Protein AF-A0A929YF78-F1 (afdb_monomer)

Mean predicted aligned error: 10.41 Å

Radius of gyration: 19.27 Å; Cα contacts (8 Å, |Δi|>4): 52; chains: 1; bounding box: 47×19×49 Å

Structure (mmCIF, N/CA/C/O backbone):
data_AF-A0A929YF78-F1
#
_entry.id   AF-A0A929YF78-F1
#
loop_
_atom_site.group_PDB
_atom_site.id
_atom_site.type_symbol
_atom_site.label_atom_id
_atom_site.label_alt_id
_atom_site.label_comp_id
_atom_site.label_asym_id
_atom_site.label_entity_id
_atom_site.label_seq_id
_atom_site.pdbx_PDB_ins_code
_atom_site.Cartn_x
_atom_site.Cartn_y
_atom_site.Cartn_z
_atom_site.occupancy
_atom_site.B_iso_or_equiv
_atom_site.auth_seq_id
_atom_site.auth_comp_id
_atom_site.auth_asym_id
_atom_site.auth_atom_id
_atom_site.pdbx_PDB_model_num
ATOM 1 N N . PHE A 1 1 ? 34.218 0.891 -6.776 1.00 44.75 1 PHE A N 1
ATOM 2 C CA . PHE A 1 1 ? 35.161 0.044 -7.540 1.00 44.75 1 PHE A CA 1
ATOM 3 C C . PHE A 1 1 ? 34.658 -1.400 -7.768 1.00 44.75 1 PHE A C 1
ATOM 5 O O . PHE A 1 1 ? 35.478 -2.298 -7.852 1.00 44.75 1 PHE A O 1
ATOM 12 N N . GLY A 1 2 ? 33.345 -1.662 -7.918 1.00 50.91 2 GLY A N 1
ATOM 13 C CA . GLY A 1 2 ? 32.817 -3.047 -7.958 1.00 50.91 2 GLY A CA 1
ATOM 14 C C . GLY A 1 2 ? 32.131 -3.510 -9.253 1.00 50.91 2 GLY A C 1
ATOM 15 O O . GLY A 1 2 ? 31.913 -4.700 -9.420 1.00 50.91 2 GLY A O 1
AT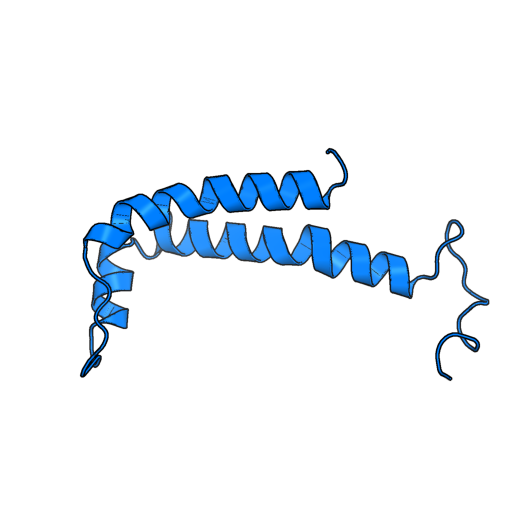OM 16 N N . LEU A 1 3 ? 31.799 -2.609 -10.186 1.00 52.97 3 LEU A N 1
ATOM 17 C CA . LEU A 1 3 ? 30.943 -2.942 -11.342 1.00 52.97 3 LEU A CA 1
ATOM 18 C C . LEU A 1 3 ? 31.708 -3.380 -12.604 1.00 52.97 3 LEU A C 1
ATOM 20 O O . LEU A 1 3 ? 31.096 -3.764 -13.594 1.00 52.97 3 LEU A O 1
ATOM 24 N N . ASN A 1 4 ? 33.045 -3.335 -12.591 1.00 54.69 4 ASN A N 1
ATOM 25 C CA . ASN A 1 4 ? 3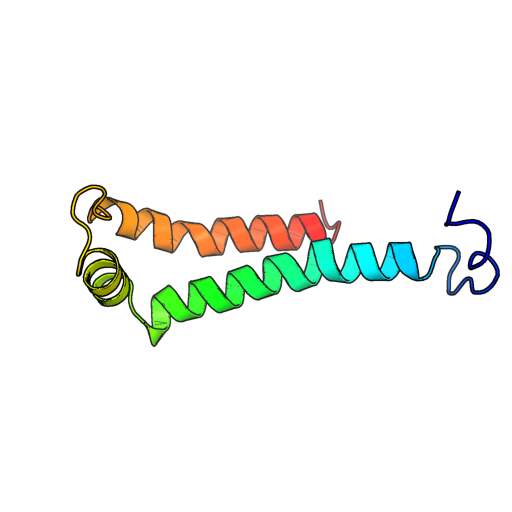3.851 -3.558 -13.798 1.00 54.69 4 ASN A CA 1
ATOM 26 C C . ASN A 1 4 ? 34.241 -5.032 -14.036 1.00 54.69 4 ASN A C 1
ATOM 28 O O . ASN A 1 4 ? 34.733 -5.361 -15.107 1.00 54.69 4 ASN A O 1
ATOM 32 N N . ILE A 1 5 ? 34.012 -5.930 -13.067 1.00 55.03 5 ILE A N 1
ATOM 33 C CA . ILE A 1 5 ? 34.460 -7.338 -13.137 1.00 55.03 5 ILE A CA 1
ATOM 34 C C . ILE A 1 5 ? 33.362 -8.264 -13.698 1.00 55.03 5 ILE A C 1
ATOM 36 O O . ILE A 1 5 ? 33.662 -9.306 -14.269 1.00 55.03 5 ILE A O 1
ATOM 40 N N . MET A 1 6 ? 32.086 -7.866 -13.612 1.00 52.22 6 MET A N 1
ATOM 41 C CA . MET A 1 6 ? 30.946 -8.644 -14.129 1.00 52.22 6 MET A CA 1
ATOM 42 C C . MET A 1 6 ? 30.350 -8.079 -15.433 1.00 52.22 6 MET A C 1
ATOM 44 O O . MET A 1 6 ? 29.338 -8.586 -15.910 1.00 52.22 6 MET A O 1
ATOM 48 N N . SER A 1 7 ? 30.981 -7.072 -16.055 1.00 50.72 7 SER A N 1
ATOM 49 C CA . SER A 1 7 ? 30.468 -6.423 -17.281 1.00 50.72 7 SER A CA 1
ATOM 50 C C . SER A 1 7 ? 30.557 -7.290 -18.553 1.00 50.72 7 SER A C 1
ATOM 52 O O . SER A 1 7 ? 30.088 -6.883 -19.619 1.00 50.72 7 SER A O 1
ATOM 54 N N . GLY A 1 8 ? 31.142 -8.491 -18.451 1.00 49.78 8 GLY A N 1
ATOM 55 C CA . GLY A 1 8 ? 31.300 -9.442 -19.555 1.00 49.78 8 GLY A CA 1
ATOM 56 C C . GLY A 1 8 ? 30.065 -10.299 -19.856 1.00 49.78 8 GLY A C 1
ATOM 57 O O . GLY A 1 8 ? 29.951 -10.814 -20.964 1.00 49.78 8 GLY A O 1
ATOM 58 N N . VAL A 1 9 ? 29.111 -10.426 -18.926 1.00 52.81 9 VAL A N 1
ATOM 59 C CA . VAL A 1 9 ? 27.858 -11.172 -19.155 1.00 52.81 9 VAL A CA 1
ATOM 60 C C . VAL A 1 9 ? 26.733 -10.175 -19.423 1.00 52.81 9 VAL A C 1
ATOM 62 O O . VAL A 1 9 ? 25.910 -9.865 -18.564 1.00 52.81 9 VAL A O 1
ATOM 65 N N . LYS A 1 10 ? 26.734 -9.620 -20.637 1.00 50.25 10 LYS A N 1
ATOM 66 C CA . LYS A 1 10 ? 25.654 -8.769 -21.150 1.00 50.25 10 LYS A CA 1
ATOM 67 C C . LYS A 1 10 ? 24.588 -9.647 -21.793 1.00 50.25 10 LYS A C 1
ATOM 69 O O . LYS A 1 10 ? 24.789 -10.158 -22.890 1.00 50.25 10 LYS A O 1
ATOM 74 N N . VAL A 1 11 ? 23.430 -9.764 -21.155 1.00 50.44 11 VAL A N 1
ATOM 75 C CA . VAL A 1 11 ? 22.204 -10.197 -21.833 1.00 50.44 11 VAL A CA 1
ATOM 76 C C . VAL A 1 11 ? 21.470 -8.921 -22.247 1.00 50.44 11 VAL A C 1
ATOM 78 O O . VAL A 1 11 ? 21.148 -8.095 -21.401 1.00 50.44 11 VAL A O 1
ATOM 81 N N . LEU A 1 12 ? 21.258 -8.722 -23.553 1.00 51.00 12 LEU A N 1
ATOM 82 C CA . LEU A 1 12 ? 20.476 -7.602 -24.111 1.00 51.00 12 LEU A CA 1
ATOM 83 C C . LEU A 1 12 ? 21.001 -6.177 -23.806 1.00 51.00 12 LEU A C 1
ATOM 85 O O . LEU A 1 12 ? 20.231 -5.223 -23.756 1.00 51.00 12 LEU A O 1
ATOM 89 N N . GLY A 1 13 ? 22.316 -5.995 -23.641 1.00 57.50 13 GLY A N 1
ATOM 90 C CA . GLY A 1 13 ? 22.932 -4.657 -23.623 1.00 57.50 13 GLY A CA 1
ATOM 91 C C . GLY A 1 13 ? 22.801 -3.853 -22.320 1.00 57.50 13 GLY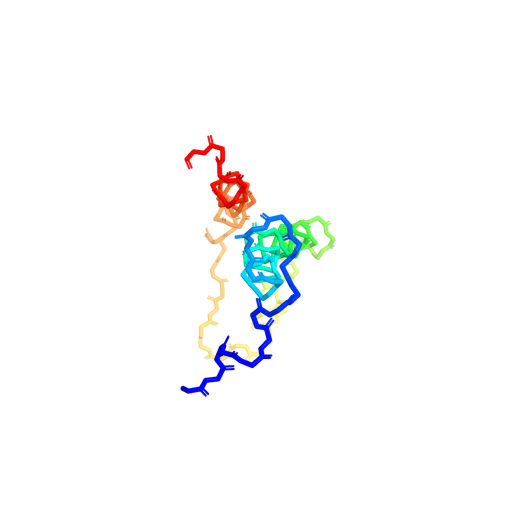 A C 1
ATOM 92 O O . GLY A 1 13 ? 23.260 -2.713 -22.288 1.00 57.50 13 GLY A O 1
ATOM 93 N N . LYS A 1 14 ? 22.258 -4.438 -21.243 1.00 55.22 14 LYS A N 1
ATOM 94 C CA . LYS A 1 14 ? 22.289 -3.899 -19.865 1.00 55.22 14 LYS A CA 1
ATOM 95 C C . LYS A 1 14 ? 23.026 -4.872 -18.937 1.00 55.22 14 LYS A C 1
ATOM 97 O O . LYS A 1 14 ? 23.098 -6.064 -19.248 1.00 55.22 14 LYS A O 1
ATOM 102 N N . ASN A 1 15 ? 23.602 -4.399 -17.826 1.00 69.69 15 ASN A N 1
ATOM 103 C CA . ASN A 1 15 ? 24.148 -5.332 -16.836 1.00 69.69 15 ASN A CA 1
ATOM 104 C C . ASN A 1 15 ? 22.992 -6.166 -16.267 1.00 69.69 15 ASN A C 1
ATOM 106 O O . ASN A 1 15 ? 21.919 -5.629 -15.996 1.00 69.69 15 ASN A O 1
ATOM 110 N N . LEU A 1 16 ? 23.209 -7.467 -16.047 1.00 73.19 16 LEU A N 1
ATOM 111 C CA . LEU A 1 16 ? 22.235 -8.341 -15.372 1.00 73.19 16 LEU A CA 1
ATOM 112 C C . LEU A 1 16 ? 21.750 -7.732 -14.043 1.00 73.19 16 LEU A C 1
ATOM 114 O O . LEU A 1 16 ? 20.584 -7.864 -13.684 1.00 73.19 16 LEU A O 1
ATOM 118 N N . PHE A 1 17 ? 22.649 -7.024 -13.360 1.00 78.25 17 PHE A N 1
ATOM 119 C CA . PHE A 1 17 ? 22.367 -6.277 -12.142 1.00 78.25 17 PHE A CA 1
ATOM 120 C C . PHE A 1 17 ? 21.314 -5.175 -12.354 1.00 78.25 17 PHE A C 1
ATOM 122 O O . PHE A 1 17 ? 20.334 -5.138 -11.624 1.00 78.25 17 PHE A O 1
ATOM 129 N N . ASP A 1 18 ? 21.428 -4.370 -13.416 1.00 78.75 18 ASP A N 1
ATOM 130 C CA . ASP A 1 18 ? 20.460 -3.304 -13.723 1.00 78.75 18 ASP A CA 1
ATOM 131 C C . ASP A 1 18 ? 19.067 -3.872 -14.057 1.00 78.75 18 ASP A C 1
ATOM 133 O O . ASP A 1 18 ? 18.039 -3.264 -13.757 1.00 78.75 18 ASP A O 1
ATOM 137 N N . PHE A 1 19 ? 19.013 -5.051 -14.688 1.00 78.12 19 PHE A N 1
ATOM 138 C CA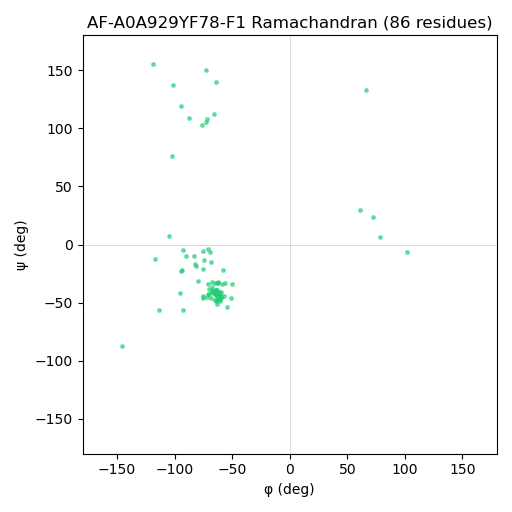 . PHE A 1 19 ? 17.750 -5.749 -14.945 1.00 78.12 19 PHE A CA 1
ATOM 139 C C . PHE A 1 19 ? 17.127 -6.298 -13.655 1.00 78.12 19 PHE A C 1
ATOM 141 O O . PHE A 1 19 ? 15.918 -6.172 -13.458 1.00 78.12 19 PHE A O 1
ATOM 148 N N . ALA A 1 20 ? 17.938 -6.881 -12.770 1.00 82.56 20 ALA A N 1
ATOM 149 C CA . ALA A 1 20 ? 17.482 -7.362 -11.470 1.00 82.56 20 ALA A CA 1
ATOM 150 C C . ALA A 1 20 ? 16.992 -6.211 -10.571 1.00 82.56 20 ALA A C 1
ATOM 152 O O . ALA A 1 20 ? 15.954 -6.345 -9.917 1.00 82.56 20 ALA A O 1
ATOM 153 N N . ASP A 1 21 ? 17.671 -5.064 -10.596 1.00 84.06 21 ASP A N 1
ATOM 154 C CA . ASP A 1 21 ? 17.245 -3.848 -9.896 1.00 84.06 21 ASP A CA 1
ATOM 155 C C . ASP A 1 21 ? 15.912 -3.327 -10.450 1.00 84.06 21 ASP A C 1
ATOM 157 O O . ASP A 1 21 ? 15.003 -3.007 -9.683 1.00 84.06 21 ASP A O 1
ATOM 161 N N . TYR A 1 22 ? 15.735 -3.325 -11.776 1.00 82.38 22 TYR A N 1
ATOM 162 C CA . TYR A 1 22 ? 14.462 -2.948 -12.394 1.00 82.38 22 TYR A CA 1
ATOM 163 C C . TYR A 1 22 ? 13.320 -3.900 -12.003 1.00 82.38 22 TYR A C 1
ATOM 165 O O . TYR A 1 22 ? 12.248 -3.449 -11.597 1.00 82.38 22 TYR A O 1
ATOM 173 N N . LEU A 1 2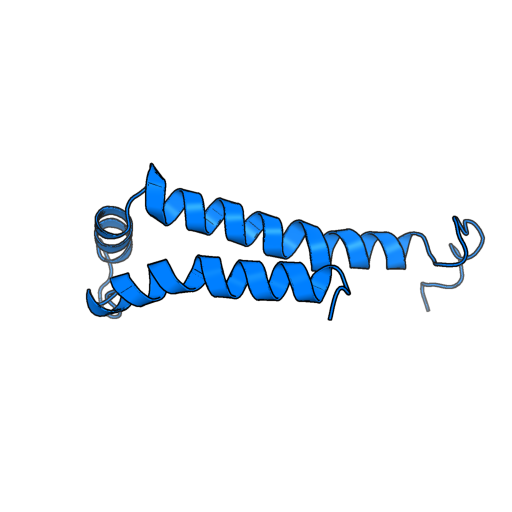3 ? 13.542 -5.213 -12.094 1.00 83.88 23 LEU A N 1
ATOM 174 C CA . LEU A 1 23 ? 12.535 -6.224 -11.769 1.00 83.88 23 LEU A CA 1
ATOM 175 C C . LEU A 1 23 ? 12.143 -6.179 -10.284 1.00 83.88 23 LEU A C 1
ATOM 177 O O . LEU A 1 23 ? 10.960 -6.256 -9.947 1.00 83.88 23 LEU A O 1
ATOM 181 N N . SER A 1 24 ? 13.118 -6.044 -9.386 1.00 84.31 24 SER A N 1
ATOM 182 C CA . SER A 1 24 ? 12.852 -6.003 -7.946 1.00 84.31 24 SER A CA 1
ATOM 183 C C . SER A 1 24 ? 12.189 -4.689 -7.517 1.00 84.31 24 SER A C 1
ATOM 185 O O . SER A 1 24 ? 11.183 -4.718 -6.804 1.00 84.31 24 SER A O 1
ATOM 187 N N . GLY A 1 25 ? 12.691 -3.547 -7.994 1.00 82.50 25 GLY A N 1
ATOM 188 C CA . GLY A 1 25 ? 12.214 -2.223 -7.600 1.00 82.50 25 GLY A CA 1
ATOM 189 C C . GLY A 1 25 ? 10.875 -1.836 -8.222 1.00 82.50 25 GLY A C 1
ATOM 190 O O . GLY A 1 25 ? 9.983 -1.376 -7.516 1.00 82.50 25 GLY A O 1
ATOM 191 N N . ASN A 1 26 ? 10.698 -2.047 -9.527 1.00 83.69 26 ASN A N 1
ATOM 192 C CA . ASN A 1 26 ? 9.508 -1.560 -10.231 1.00 83.69 26 ASN A CA 1
ATOM 193 C C . ASN A 1 26 ? 8.373 -2.580 -10.324 1.00 83.69 26 ASN A C 1
ATOM 195 O O . ASN A 1 26 ? 7.225 -2.186 -10.515 1.00 83.69 26 ASN A O 1
ATOM 199 N N . ILE A 1 27 ? 8.665 -3.879 -10.195 1.00 84.62 27 ILE A N 1
ATOM 200 C CA . ILE A 1 27 ? 7.656 -4.936 -10.353 1.00 84.62 27 ILE A CA 1
ATOM 201 C C . ILE A 1 27 ? 7.414 -5.654 -9.028 1.00 84.62 27 ILE A C 1
ATOM 203 O O . ILE A 1 27 ? 6.275 -5.675 -8.566 1.00 84.62 27 ILE A O 1
ATOM 207 N N . MET A 1 28 ? 8.443 -6.214 -8.380 1.00 87.69 28 MET A N 1
ATOM 208 C CA . MET A 1 28 ? 8.222 -6.968 -7.136 1.00 87.69 28 MET A CA 1
ATOM 209 C C . MET A 1 28 ? 7.746 -6.084 -5.983 1.00 87.69 28 MET A C 1
ATOM 211 O O . MET A 1 28 ? 6.841 -6.488 -5.253 1.00 87.69 28 MET A O 1
ATOM 215 N N . MET A 1 29 ? 8.323 -4.892 -5.814 1.00 88.88 29 MET A N 1
ATOM 216 C CA . MET A 1 29 ? 7.980 -4.013 -4.695 1.00 88.88 29 MET A CA 1
ATOM 217 C C . MET A 1 29 ? 6.511 -3.551 -4.733 1.00 88.88 29 MET A C 1
ATOM 219 O O . MET A 1 29 ? 5.812 -3.755 -3.732 1.00 88.88 29 MET A O 1
ATOM 223 N N . PRO A 1 30 ? 5.974 -3.012 -5.850 1.00 87.00 30 PRO A N 1
ATOM 224 C CA . PRO A 1 30 ? 4.575 -2.594 -5.879 1.00 87.00 30 PRO A CA 1
ATOM 225 C C . PRO A 1 30 ? 3.625 -3.795 -5.866 1.00 87.00 30 PRO A C 1
ATOM 227 O O . PRO A 1 30 ? 2.580 -3.736 -5.222 1.00 87.00 30 PRO A O 1
ATOM 230 N N . LEU A 1 31 ? 4.000 -4.912 -6.500 1.00 88.94 31 LEU A N 1
ATOM 231 C CA . LEU A 1 31 ? 3.205 -6.140 -6.479 1.00 88.94 31 LEU A CA 1
ATOM 232 C C . LEU A 1 31 ? 3.063 -6.699 -5.056 1.00 88.94 31 LEU A C 1
ATOM 234 O O . LEU A 1 31 ? 1.957 -7.039 -4.635 1.00 88.94 31 LEU A O 1
ATOM 238 N N . GLY A 1 32 ? 4.153 -6.723 -4.284 1.00 90.31 32 GLY A N 1
ATOM 239 C CA . GLY A 1 32 ? 4.124 -7.111 -2.874 1.00 90.31 32 GLY A CA 1
ATOM 240 C C . GLY A 1 32 ? 3.212 -6.204 -2.047 1.00 90.31 32 GLY A C 1
ATOM 241 O O . GLY A 1 32 ? 2.385 -6.694 -1.278 1.00 90.31 32 GLY A O 1
ATOM 242 N N . ALA A 1 33 ? 3.288 -4.88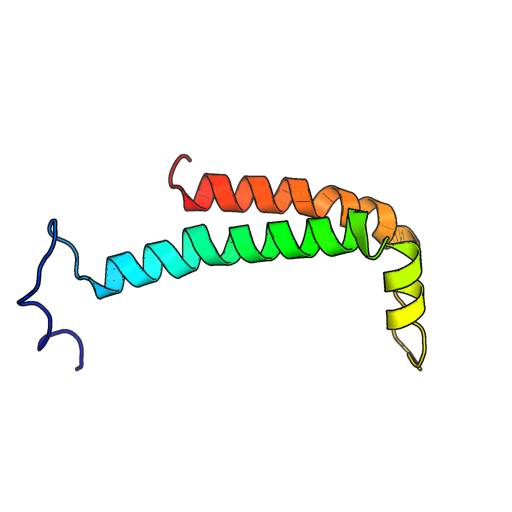8 -2.259 1.00 90.19 33 ALA A N 1
ATOM 243 C CA . ALA A 1 33 ? 2.413 -3.932 -1.586 1.00 90.19 33 ALA A CA 1
ATOM 244 C C . ALA A 1 33 ? 0.927 -4.128 -1.946 1.00 90.19 33 ALA A C 1
ATOM 246 O O . ALA A 1 33 ? 0.071 -4.044 -1.064 1.00 90.19 33 ALA A O 1
ATOM 247 N N . ILE A 1 34 ? 0.609 -4.436 -3.210 1.00 89.12 34 ILE A N 1
ATOM 248 C CA . ILE A 1 34 ? -0.766 -4.711 -3.657 1.00 89.12 34 ILE A CA 1
ATOM 249 C C . ILE A 1 34 ? -1.309 -5.975 -2.985 1.00 89.12 34 ILE A C 1
ATOM 251 O O . ILE A 1 34 ? -2.412 -5.959 -2.442 1.00 89.12 34 ILE A O 1
ATOM 255 N N . VAL A 1 35 ? -0.542 -7.066 -2.971 1.00 90.88 35 VAL A N 1
ATOM 256 C CA . VAL A 1 35 ? -0.976 -8.311 -2.317 1.00 90.88 35 VAL A CA 1
ATOM 257 C C . VAL A 1 35 ? -1.214 -8.082 -0.823 1.00 90.88 35 VAL A C 1
ATOM 259 O O . VAL A 1 35 ? -2.238 -8.516 -0.293 1.00 90.88 35 VAL A O 1
ATOM 262 N N . LEU A 1 36 ? -0.323 -7.345 -0.154 1.00 90.00 36 LEU A N 1
ATOM 263 C CA . LEU A 1 36 ? -0.474 -7.009 1.262 1.00 90.00 36 LEU A CA 1
ATOM 264 C C . LEU A 1 36 ? -1.714 -6.150 1.529 1.00 90.00 36 LEU A C 1
ATOM 266 O O . LEU A 1 36 ? -2.476 -6.463 2.444 1.00 90.00 36 LEU A O 1
ATOM 270 N N . ILE A 1 37 ? -1.962 -5.096 0.741 1.00 88.94 37 ILE A N 1
ATOM 271 C CA . ILE A 1 37 ? -3.131 -4.236 0.975 1.00 88.94 37 ILE A CA 1
ATOM 272 C C . ILE A 1 37 ? -4.437 -4.986 0.710 1.00 88.94 37 ILE A C 1
ATOM 274 O O . ILE A 1 37 ? -5.388 -4.851 1.478 1.00 88.94 37 ILE A O 1
ATOM 278 N N . LEU A 1 38 ? -4.478 -5.824 -0.331 1.00 88.69 38 LEU A N 1
ATOM 279 C CA . LEU A 1 38 ? -5.636 -6.665 -0.623 1.00 88.69 38 LEU A CA 1
ATOM 280 C C . LEU A 1 38 ? -5.875 -7.658 0.515 1.00 88.69 38 LEU A C 1
ATOM 282 O O . LEU A 1 38 ? -7.011 -7.820 0.955 1.00 88.69 38 LEU A O 1
ATOM 286 N N . TYR A 1 39 ? -4.817 -8.263 1.052 1.00 90.00 39 TYR A N 1
ATOM 287 C CA . TYR A 1 39 ? -4.929 -9.138 2.213 1.00 90.00 39 TYR A CA 1
ATOM 288 C C . TYR A 1 39 ? -5.516 -8.402 3.427 1.00 90.00 39 TYR A C 1
ATOM 290 O O . TYR A 1 39 ? -6.458 -8.896 4.051 1.00 90.00 39 TYR A O 1
ATOM 298 N N . VAL A 1 40 ? -5.030 -7.195 3.732 1.00 87.94 40 VAL A N 1
ATOM 299 C CA . VAL A 1 40 ? -5.540 -6.392 4.855 1.00 87.94 40 VAL A CA 1
ATOM 300 C C . VAL A 1 40 ? -7.006 -5.991 4.648 1.00 87.94 40 VAL A C 1
ATOM 302 O O . VAL A 1 40 ? -7.792 -6.033 5.594 1.00 87.94 40 VAL A O 1
ATOM 305 N N . LEU A 1 41 ? -7.407 -5.637 3.425 1.00 85.75 41 LEU A N 1
ATOM 306 C CA . LEU A 1 41 ? -8.777 -5.206 3.133 1.00 85.75 41 LEU A CA 1
ATOM 307 C C . LEU A 1 41 ? -9.778 -6.371 3.091 1.00 85.75 41 LEU A C 1
ATOM 309 O O . LEU A 1 41 ? -10.862 -6.251 3.663 1.00 85.75 41 LEU A O 1
ATOM 313 N N . PHE A 1 42 ? -9.426 -7.485 2.441 1.00 84.38 42 PHE A N 1
ATOM 314 C CA . PHE A 1 42 ? -10.350 -8.594 2.173 1.00 84.38 42 PHE A CA 1
ATOM 315 C C . PHE A 1 42 ? -10.287 -9.721 3.208 1.00 84.38 42 PHE A C 1
ATOM 317 O O . PHE A 1 42 ? -11.333 -10.239 3.599 1.00 84.38 42 PHE A O 1
ATOM 324 N N . VAL A 1 43 ? -9.086 -10.112 3.648 1.00 87.06 43 VAL A N 1
ATOM 325 C CA . VAL A 1 43 ? -8.899 -11.258 4.555 1.00 87.06 43 VAL A CA 1
ATOM 326 C C . VAL A 1 43 ? -8.883 -10.795 6.003 1.00 87.06 43 VAL A C 1
ATOM 328 O O . VAL A 1 43 ? -9.708 -11.241 6.799 1.00 87.06 43 VAL A O 1
ATOM 331 N N . TRP A 1 44 ? -7.980 -9.871 6.339 1.00 83.56 44 TRP A N 1
ATOM 332 C CA . TRP A 1 44 ? -7.855 -9.376 7.711 1.00 83.56 44 TRP A CA 1
ATOM 333 C C . TRP A 1 44 ? -9.060 -8.510 8.089 1.00 83.56 44 TRP A C 1
ATOM 335 O O . TRP A 1 44 ? -9.590 -8.654 9.186 1.00 83.56 44 TRP A O 1
ATOM 345 N N . LYS A 1 45 ? -9.555 -7.701 7.143 1.00 84.00 45 LYS A N 1
ATOM 346 C CA . LYS A 1 45 ? -10.550 -6.635 7.324 1.00 84.00 45 LYS A CA 1
ATOM 347 C C . LYS A 1 45 ? -9.996 -5.495 8.178 1.00 84.00 45 LYS A C 1
ATOM 349 O O . LYS A 1 45 ? -9.457 -5.694 9.264 1.00 84.00 45 LYS A O 1
ATOM 354 N N . PHE A 1 46 ? -10.192 -4.264 7.706 1.00 80.12 46 PHE A N 1
ATOM 355 C CA . PHE A 1 46 ? -9.629 -3.066 8.340 1.00 80.12 46 PHE A CA 1
ATOM 356 C C .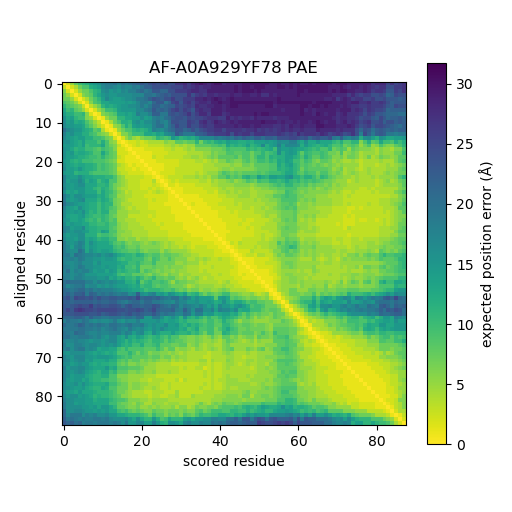 PHE A 1 46 ? -10.025 -2.902 9.817 1.00 80.12 46 PHE A C 1
ATOM 358 O O . PHE A 1 46 ? -9.236 -2.391 10.606 1.00 80.12 46 PHE A O 1
ATOM 365 N N . ASP A 1 47 ? -11.229 -3.333 10.199 1.00 82.25 47 ASP A N 1
ATOM 366 C CA . ASP A 1 47 ? -11.707 -3.209 11.579 1.00 82.25 47 ASP A CA 1
ATOM 367 C C . ASP A 1 47 ? -10.907 -4.102 12.545 1.00 82.25 47 ASP A C 1
ATOM 369 O O . ASP A 1 47 ? -10.495 -3.616 13.595 1.00 82.25 47 ASP A O 1
ATOM 373 N N . ASN A 1 48 ? -10.579 -5.336 12.141 1.00 82.75 48 ASN A N 1
ATOM 374 C CA . ASN A 1 48 ? -9.738 -6.245 12.927 1.00 82.75 48 ASN A CA 1
ATOM 375 C C . ASN A 1 48 ? -8.279 -5.774 12.946 1.00 82.75 48 ASN A C 1
ATOM 377 O O . ASN A 1 48 ? -7.662 -5.742 14.001 1.00 82.75 48 ASN A O 1
ATOM 381 N N . PHE A 1 49 ? -7.737 -5.326 11.804 1.00 83.31 49 PHE A N 1
ATOM 382 C CA . PHE A 1 49 ? -6.392 -4.735 11.751 1.00 83.31 49 PHE A CA 1
ATOM 383 C C . PHE A 1 49 ? -6.270 -3.539 12.705 1.00 83.31 49 PHE A C 1
ATOM 385 O O . PHE A 1 49 ? -5.293 -3.402 13.439 1.00 83.31 49 PHE A O 1
ATOM 392 N N . LYS A 1 50 ? -7.283 -2.669 12.717 1.00 82.12 50 LYS A N 1
ATOM 393 C CA . LYS A 1 50 ? -7.340 -1.526 13.622 1.00 82.12 50 LYS A CA 1
ATOM 394 C C . LYS A 1 50 ? -7.423 -1.982 15.079 1.00 82.12 50 LYS A C 1
ATOM 396 O O . LYS A 1 50 ? -6.802 -1.345 15.925 1.00 82.12 50 LYS A O 1
ATOM 401 N N . GLU A 1 51 ? -8.209 -3.006 15.391 1.00 83.19 51 GLU A N 1
ATOM 402 C CA . GLU A 1 51 ? -8.316 -3.547 16.747 1.00 83.19 51 GLU A CA 1
ATOM 403 C C . GLU A 1 51 ? -6.988 -4.145 17.210 1.00 83.19 51 GLU A C 1
ATOM 405 O O . GLU A 1 51 ? -6.492 -3.733 18.254 1.00 83.19 51 GLU A O 1
ATOM 410 N N . ASP A 1 52 ? -6.349 -4.985 16.397 1.00 82.50 52 ASP A N 1
ATOM 411 C CA . ASP A 1 52 ? -5.056 -5.609 16.696 1.00 82.50 52 ASP A CA 1
ATOM 412 C C . ASP A 1 52 ? -3.949 -4.563 16.887 1.00 82.50 52 ASP A C 1
ATOM 414 O O . ASP A 1 52 ? -3.226 -4.591 17.881 1.00 82.50 52 ASP A O 1
ATOM 418 N N . VAL A 1 53 ? -3.848 -3.577 15.988 1.00 82.00 53 VAL A N 1
ATOM 419 C CA . VAL A 1 53 ? -2.839 -2.505 16.088 1.00 82.00 53 VAL A CA 1
ATOM 420 C C . VAL A 1 53 ? -3.096 -1.591 17.288 1.00 82.00 53 VAL A C 1
ATOM 422 O O . VAL A 1 53 ? -2.157 -1.068 17.890 1.00 82.00 53 VAL A O 1
ATOM 425 N N . ASN A 1 54 ? -4.361 -1.384 17.658 1.00 80.56 54 ASN A N 1
ATOM 426 C CA . ASN A 1 54 ? -4.710 -0.594 18.836 1.00 80.56 54 ASN A CA 1
ATOM 427 C C . ASN A 1 54 ? -4.625 -1.397 20.141 1.00 80.56 54 ASN A C 1
ATOM 429 O O . ASN A 1 54 ? -4.557 -0.792 21.218 1.00 80.56 54 ASN A O 1
ATOM 433 N N . THR A 1 55 ? -4.604 -2.728 20.071 1.00 75.00 55 THR A N 1
ATOM 434 C CA . THR A 1 55 ? -4.531 -3.613 21.234 1.00 75.00 55 THR A CA 1
ATOM 435 C C . THR A 1 55 ? -3.099 -3.616 21.759 1.00 75.00 55 THR A C 1
ATOM 437 O O . THR A 1 55 ? -2.194 -4.212 21.191 1.00 75.00 55 THR A O 1
ATOM 440 N N . GLY A 1 56 ? -2.879 -2.879 22.852 1.00 67.00 56 GLY A N 1
ATOM 441 C CA . GLY A 1 56 ? -1.552 -2.657 23.444 1.00 67.00 56 GLY A CA 1
ATOM 442 C C . GLY A 1 56 ? -0.927 -1.293 23.120 1.00 67.00 56 GLY A C 1
ATOM 443 O O . GLY A 1 56 ? 0.085 -0.926 23.722 1.00 67.00 56 GLY A O 1
ATOM 444 N N . ALA A 1 57 ? -1.547 -0.490 22.248 1.00 66.12 57 ALA A N 1
ATOM 445 C CA . ALA A 1 57 ? -1.084 0.861 21.944 1.00 66.12 57 ALA A CA 1
ATOM 446 C C . ALA A 1 57 ? -1.376 1.826 23.113 1.00 66.12 57 ALA A C 1
ATOM 448 O O . ALA A 1 57 ? -2.511 2.262 23.331 1.00 66.12 57 ALA A O 1
ATOM 449 N N . LYS A 1 58 ? -0.328 2.197 23.864 1.00 60.41 58 LYS A N 1
ATOM 450 C CA . LYS A 1 58 ? -0.394 3.176 24.971 1.00 60.41 58 LYS A CA 1
ATOM 451 C C . LYS A 1 58 ? -0.493 4.643 24.520 1.00 60.41 58 LYS A C 1
ATOM 453 O O . LYS A 1 58 ? -0.647 5.515 25.366 1.00 60.41 58 LYS A O 1
ATOM 458 N N . GLY A 1 59 ? -0.393 4.925 23.219 1.00 67.44 59 GLY A N 1
ATOM 459 C CA . GLY A 1 59 ? -0.323 6.292 22.692 1.00 67.44 59 GLY A CA 1
ATOM 460 C C . GLY A 1 59 ? -1.009 6.450 21.339 1.00 67.44 59 GLY A C 1
ATOM 461 O O . GLY A 1 59 ? -2.185 6.801 21.279 1.00 67.44 59 GLY A O 1
ATOM 462 N N . LEU A 1 60 ? -0.280 6.203 20.247 1.00 63.31 60 LEU A N 1
ATOM 463 C CA . LEU A 1 60 ? -0.811 6.343 18.891 1.00 63.31 60 LEU A CA 1
ATOM 464 C C . LEU A 1 60 ? -1.798 5.214 18.585 1.00 63.31 60 LEU A C 1
ATOM 466 O O . LEU A 1 60 ? -1.407 4.064 18.410 1.00 63.31 60 LEU A O 1
ATOM 470 N N . ARG A 1 61 ? -3.083 5.562 18.524 1.00 74.00 61 ARG A N 1
ATOM 471 C CA . ARG A 1 61 ? -4.146 4.671 18.064 1.00 74.00 61 ARG A CA 1
ATOM 472 C C . ARG A 1 61 ? -4.513 5.026 16.637 1.00 74.00 61 ARG A C 1
ATOM 474 O O . ARG A 1 61 ? -4.666 6.205 16.332 1.00 74.00 61 ARG A O 1
ATOM 481 N N . VAL A 1 62 ? -4.707 4.023 15.791 1.00 74.00 62 VAL A N 1
ATOM 482 C CA . VAL A 1 62 ? -5.218 4.192 14.430 1.00 74.00 62 VAL A CA 1
ATOM 483 C C . VAL A 1 62 ? -6.663 4.700 14.520 1.00 74.00 62 VAL A C 1
ATOM 485 O O . VAL A 1 62 ? -7.542 3.960 14.984 1.00 74.00 62 VAL A O 1
ATOM 488 N N . PRO A 1 63 ? -6.946 5.952 14.112 1.00 74.56 63 PRO A N 1
ATOM 489 C CA . PRO A 1 63 ? -8.293 6.499 14.151 1.00 74.56 63 PRO A CA 1
ATOM 490 C C . PRO A 1 63 ? -9.174 5.881 13.061 1.00 74.56 63 PRO A C 1
ATOM 492 O O . PRO A 1 63 ? -8.710 5.549 11.972 1.00 74.56 63 PRO A O 1
ATOM 495 N N . SER A 1 64 ? -10.484 5.781 13.317 1.00 72.50 64 SER A N 1
ATOM 496 C CA . SER A 1 64 ? -11.459 5.222 12.358 1.00 72.50 64 SER A CA 1
ATOM 497 C C . SER A 1 64 ? -11.491 5.951 11.007 1.00 72.50 64 SER A C 1
ATOM 499 O O . SER A 1 64 ? -11.913 5.369 10.013 1.00 72.50 64 SER A O 1
ATOM 501 N N . PHE A 1 65 ? -11.026 7.204 10.951 1.00 75.31 65 PHE A N 1
ATOM 502 C CA . PHE A 1 65 ? -10.956 7.997 9.721 1.00 75.31 65 PHE A CA 1
ATOM 503 C C . PHE A 1 65 ? -9.924 7.474 8.705 1.00 75.31 65 PHE A C 1
ATOM 505 O O . PHE A 1 65 ? -9.993 7.817 7.532 1.00 75.31 65 PHE A O 1
ATOM 512 N N . PHE A 1 66 ? -9.005 6.587 9.107 1.00 78.06 66 PHE A N 1
ATOM 513 C CA . PHE A 1 66 ? -8.088 5.932 8.165 1.00 78.06 66 PHE A CA 1
ATOM 514 C C . PHE A 1 66 ? -8.756 4.854 7.313 1.00 78.06 66 PHE A C 1
ATOM 516 O O . PHE A 1 66 ? -8.181 4.436 6.312 1.00 78.06 66 PHE A O 1
ATOM 523 N N . LYS A 1 67 ? -9.976 4.427 7.660 1.00 77.25 67 LYS A N 1
ATOM 524 C CA . LYS A 1 67 ? -10.719 3.418 6.899 1.00 77.25 67 LYS A CA 1
ATOM 525 C C . LYS A 1 67 ? -10.866 3.798 5.416 1.00 77.25 67 LYS A C 1
ATOM 527 O O . LYS A 1 67 ? -10.417 3.013 4.588 1.00 77.25 67 LYS A O 1
ATOM 532 N N . PRO A 1 68 ? -11.387 4.984 5.036 1.00 80.75 68 PRO A N 1
ATOM 533 C CA . PRO A 1 68 ? -11.433 5.402 3.630 1.00 80.75 68 PRO A CA 1
ATOM 534 C C . PRO A 1 68 ? -10.045 5.542 2.984 1.00 80.75 68 PRO A C 1
ATOM 536 O O . PRO A 1 68 ? -9.892 5.227 1.808 1.00 80.75 68 PRO A O 1
ATOM 539 N N . ILE A 1 69 ? -9.021 5.945 3.743 1.00 81.19 69 ILE A N 1
ATOM 540 C CA . ILE A 1 69 ? -7.641 6.057 3.240 1.00 81.19 69 ILE A CA 1
ATOM 541 C C . ILE A 1 69 ? -7.096 4.673 2.867 1.00 81.19 69 ILE A C 1
ATOM 543 O O . ILE A 1 69 ? -6.467 4.521 1.822 1.00 81.19 69 ILE A O 1
ATOM 547 N N . ALA A 1 70 ? -7.398 3.642 3.660 1.00 81.75 70 ALA A N 1
ATOM 548 C CA . ALA A 1 70 ? -7.004 2.270 3.359 1.00 81.75 70 ALA A CA 1
ATOM 549 C C . ALA A 1 70 ? -7.632 1.741 2.059 1.00 81.75 70 ALA A C 1
ATOM 551 O O . ALA A 1 70 ? -6.982 0.991 1.337 1.00 81.75 70 ALA A O 1
ATOM 552 N N . TYR A 1 71 ? -8.849 2.178 1.719 1.00 83.00 71 TYR A N 1
ATOM 553 C CA . TYR A 1 71 ? -9.481 1.869 0.429 1.00 83.00 71 TYR A CA 1
ATOM 554 C C . TYR A 1 71 ? -8.906 2.676 -0.746 1.00 83.00 71 TYR A C 1
ATOM 556 O O . TYR A 1 71 ? -9.020 2.239 -1.889 1.00 83.00 71 TYR A O 1
ATOM 564 N N . LEU A 1 72 ? -8.251 3.814 -0.491 1.00 86.56 72 LEU A N 1
ATOM 565 C CA . LEU A 1 72 ? -7.549 4.599 -1.514 1.00 86.56 72 LEU A CA 1
ATOM 566 C C . LEU A 1 72 ? -6.167 4.010 -1.853 1.00 86.56 72 LEU A C 1
ATOM 568 O O . LEU 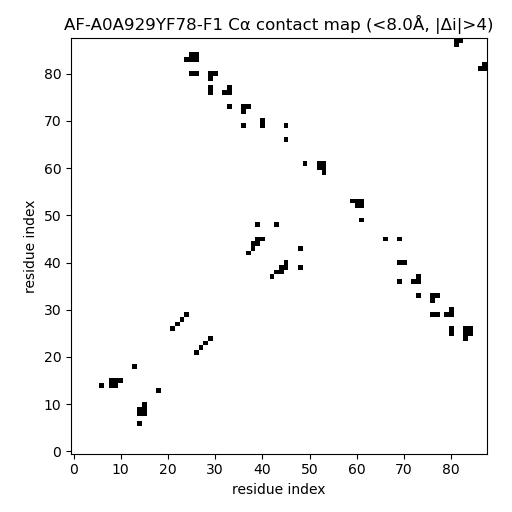A 1 72 ? -5.719 4.101 -2.994 1.00 86.56 72 LEU A O 1
ATOM 572 N N . LEU A 1 73 ? -5.501 3.371 -0.884 1.00 88.19 73 LEU A N 1
ATOM 573 C CA . LEU A 1 73 ? -4.183 2.747 -1.059 1.00 88.19 73 LEU A CA 1
ATOM 574 C C . LEU A 1 73 ? -4.066 1.792 -2.263 1.00 88.19 73 LEU A C 1
ATOM 576 O O . LEU A 1 73 ? -3.093 1.944 -3.001 1.00 88.19 73 LEU A O 1
ATOM 580 N N . PRO A 1 74 ? -5.001 0.857 -2.541 1.00 86.12 74 PRO A N 1
ATOM 581 C CA . PRO A 1 74 ? -4.896 0.011 -3.731 1.00 86.12 74 PRO A CA 1
ATOM 582 C C . PRO A 1 74 ? -4.861 0.820 -5.035 1.00 86.12 74 PRO A C 1
ATOM 584 O O . PRO A 1 74 ? -4.138 0.448 -5.952 1.00 86.12 74 PRO A O 1
ATOM 587 N N . ILE A 1 75 ? -5.567 1.953 -5.110 1.00 87.94 75 ILE A N 1
ATOM 588 C CA . ILE A 1 75 ? -5.574 2.818 -6.300 1.00 87.94 75 ILE A CA 1
ATOM 589 C C . ILE A 1 75 ? -4.200 3.470 -6.485 1.00 87.94 75 ILE A C 1
ATOM 591 O O . ILE A 1 75 ? -3.641 3.436 -7.579 1.00 87.94 75 ILE A O 1
ATOM 595 N N . VAL A 1 76 ? -3.619 4.008 -5.409 1.00 88.38 76 VAL A N 1
ATOM 596 C CA . VAL A 1 76 ? -2.274 4.609 -5.439 1.00 88.38 76 VAL A CA 1
ATOM 597 C C . VAL A 1 76 ? -1.214 3.572 -5.820 1.00 88.38 76 VAL A C 1
ATOM 599 O O . VAL A 1 76 ? -0.328 3.861 -6.620 1.00 88.38 76 VAL A O 1
ATOM 602 N N . LEU A 1 77 ? -1.321 2.347 -5.302 1.00 88.69 77 LEU A N 1
ATOM 603 C CA . LEU A 1 77 ? -0.390 1.264 -5.623 1.00 88.69 77 LEU A CA 1
ATOM 604 C C . LEU A 1 77 ? -0.491 0.805 -7.082 1.00 88.69 77 LEU A C 1
ATOM 606 O O . LEU A 1 77 ? 0.537 0.517 -7.690 1.00 88.69 77 LEU A O 1
ATOM 610 N N . ILE A 1 78 ? -1.695 0.790 -7.663 1.00 87.25 78 ILE A N 1
ATOM 611 C CA . ILE A 1 78 ? -1.881 0.532 -9.098 1.00 87.25 78 ILE A CA 1
ATOM 612 C C . ILE A 1 78 ? -1.191 1.621 -9.928 1.00 87.25 78 ILE A C 1
ATOM 614 O O . ILE A 1 78 ? -0.500 1.293 -10.888 1.00 87.25 78 ILE A O 1
ATOM 618 N N . ILE A 1 79 ? -1.317 2.896 -9.543 1.00 87.12 79 ILE A N 1
ATOM 619 C CA . ILE A 1 79 ? -0.634 4.002 -10.234 1.00 87.12 79 ILE A CA 1
ATOM 620 C C . ILE A 1 79 ? 0.887 3.802 -10.182 1.00 87.12 79 ILE A C 1
ATOM 622 O O . ILE A 1 79 ? 1.535 3.832 -11.224 1.00 87.12 79 ILE A O 1
ATOM 626 N N . ILE A 1 80 ? 1.447 3.519 -8.999 1.00 87.25 80 ILE A N 1
ATOM 627 C CA . ILE A 1 80 ? 2.890 3.271 -8.831 1.00 87.25 80 ILE A CA 1
ATOM 628 C C . ILE A 1 80 ? 3.348 2.075 -9.674 1.00 87.25 80 ILE A C 1
ATOM 630 O O . ILE A 1 80 ? 4.402 2.142 -10.301 1.00 87.25 80 ILE A O 1
ATOM 634 N N . PHE A 1 81 ? 2.563 0.997 -9.727 1.00 86.75 81 PHE A N 1
ATOM 635 C CA . PHE A 1 81 ? 2.880 -0.176 -10.543 1.00 86.75 81 PHE A CA 1
ATOM 636 C C . PHE A 1 81 ? 2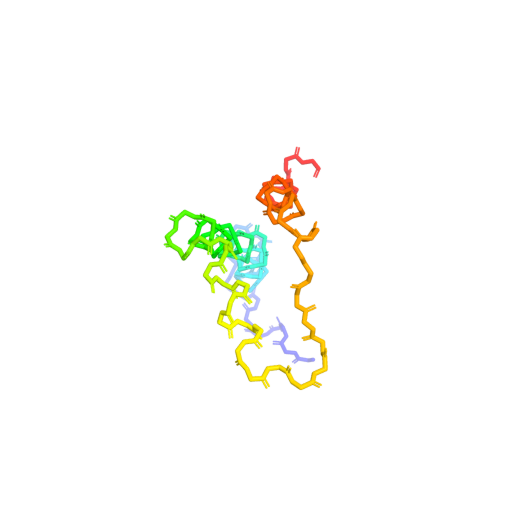.897 0.151 -12.044 1.00 86.75 81 PHE A C 1
ATOM 638 O O . PHE A 1 81 ? 3.820 -0.245 -12.751 1.00 86.75 81 PHE A O 1
ATOM 645 N N . VAL A 1 82 ? 1.921 0.924 -12.531 1.00 84.00 82 VAL A N 1
ATOM 646 C CA . VAL A 1 82 ? 1.855 1.344 -13.941 1.00 84.00 82 VAL A CA 1
ATOM 647 C C . VAL A 1 82 ? 3.001 2.300 -14.302 1.00 84.00 82 VAL A C 1
ATOM 649 O O . VAL A 1 82 ? 3.599 2.149 -15.369 1.00 84.00 82 VAL A O 1
ATOM 652 N N . THR A 1 83 ? 3.365 3.231 -13.413 1.00 81.00 83 THR A N 1
ATOM 653 C CA . THR A 1 83 ? 4.551 4.090 -13.584 1.00 81.00 83 THR A CA 1
ATOM 654 C C . THR A 1 83 ? 5.848 3.272 -13.556 1.00 81.00 83 THR A C 1
ATOM 656 O O . THR A 1 83 ? 6.721 3.481 -14.392 1.00 81.00 83 THR A O 1
ATOM 659 N N . GLY A 1 84 ? 5.971 2.286 -12.661 1.00 76.88 84 GLY A N 1
ATOM 660 C CA . GLY A 1 84 ? 7.142 1.401 -12.587 1.00 76.88 84 GLY A CA 1
ATOM 661 C C . GLY A 1 84 ? 7.344 0.549 -13.848 1.00 76.88 84 GLY A C 1
ATOM 662 O O . GLY A 1 84 ? 8.477 0.316 -14.278 1.00 76.88 84 GLY A O 1
ATOM 663 N N . LEU A 1 85 ? 6.254 0.145 -14.505 1.00 77.00 85 LEU A N 1
ATOM 664 C CA . LEU A 1 85 ? 6.295 -0.555 -15.793 1.00 77.00 85 LEU A CA 1
ATOM 665 C C . LEU A 1 85 ? 6.761 0.332 -16.965 1.00 77.00 85 LEU A C 1
ATOM 667 O O . LEU A 1 85 ? 6.972 -0.183 -18.061 1.00 77.00 85 LEU A O 1
ATOM 671 N N . GLY A 1 86 ? 6.959 1.637 -16.751 1.00 69.62 86 GLY A N 1
ATOM 672 C CA . GLY A 1 86 ? 7.420 2.569 -17.783 1.00 69.62 86 GLY A CA 1
ATOM 673 C C . GLY A 1 86 ? 6.358 2.887 -18.837 1.00 69.62 86 GLY A C 1
ATOM 674 O O . GLY A 1 86 ? 6.699 3.228 -19.967 1.00 69.62 86 GLY A O 1
ATOM 675 N N . ILE A 1 87 ? 5.075 2.729 -18.489 1.00 63.62 87 ILE A N 1
ATOM 676 C CA . ILE A 1 87 ? 3.934 3.020 -19.374 1.00 63.62 87 ILE A CA 1
ATOM 677 C C . ILE A 1 87 ? 3.589 4.531 -19.348 1.00 63.62 87 ILE A C 1
ATOM 679 O O . ILE A 1 87 ? 2.828 4.999 -20.193 1.00 63.62 87 ILE A O 1
ATOM 683 N N . PHE A 1 88 ? 4.186 5.300 -18.427 1.00 51.94 88 PHE A N 1
ATOM 684 C CA . PHE A 1 88 ? 4.093 6.762 -18.305 1.00 51.94 88 PHE A CA 1
ATOM 685 C C . PHE A 1 88 ? 5.450 7.380 -17.969 1.00 51.94 88 PHE A C 1
ATOM 687 O O . PHE A 1 88 ? 6.240 6.698 -17.276 1.00 51.94 88 PHE A O 1
#

Solvent-accessible surface area (backbone atoms only — not comparable to full-atom values): 5183 Å² total; per-residue (Å²): 143,76,72,81,82,64,65,82,61,58,66,92,85,42,52,59,64,62,52,50,51,47,47,46,60,29,46,48,49,36,50,51,52,45,54,51,51,49,40,40,58,71,71,59,25,60,69,52,51,42,48,57,62,35,61,85,46,91,70,80,58,75,57,80,78,49,56,67,53,60,68,46,45,60,59,55,39,51,50,52,32,45,44,45,71,62,80,101

Secondary structure (DSSP, 8-state):
--SSSSTT-EETTEEHHHHHHHIIIIIIHHHHHHHHHHIIIIII-HHHHHHHHHTT-SS----TTHHHHHHHHHHHHHHHHHHHTT--

pLDDT: mean 76.44, std 12.91, range [44.75, 90.88]

Foldseek 3Di:
DPDPPQPPPDDPNDRPVVVVCLCCPQPVVLVVVLVVLCCCCPPCNVVNVQVVVQVVDPDDHDDPVCNVVSVCSNVVSVVSNCVSVVVD

Sequence (88 aa):
FGLNIMSGVKVLGKNLFDFADYLSGNIMMPLGAIVLILYVLFVWKFDNFKEDVNTGAKGLRVPSFFKPIAYLLPIVLIIIFVTGLGIF